Protein AF-A0A0U5GG81-F1 (afdb_monomer_lite)

Radius of gyration: 44.23 Å; chains: 1; bounding box: 96×48×115 Å

Sequence (86 aa):
MGTPQQPPKSKPQARVNPTPHIRPPPPPPKDIRQTKAYKTAARRWTTTIVALPILFYTSWVLFERTYGDKQPKRLAGVPGKGDEEK

Organism: Aspergillus calidoustus (NCBI:txid454130)

Structure (mmCIF, N/CA/C/O backbone):
data_AF-A0A0U5GG81-F1
#
_entry.id   AF-A0A0U5GG81-F1
#
loop_
_atom_site.group_PDB
_atom_site.id
_atom_site.type_symbol
_atom_site.label_atom_id
_atom_site.label_alt_id
_atom_site.label_comp_id
_atom_site.label_asym_id
_atom_site.label_entity_id
_atom_site.label_seq_id
_atom_site.pdbx_PDB_ins_code
_atom_site.Cartn_x
_atom_site.Cartn_y
_atom_site.Cartn_z
_atom_site.occupancy
_atom_site.B_iso_or_equiv
_atom_site.auth_seq_id
_atom_site.auth_comp_id
_atom_site.auth_asym_id
_atom_site.auth_atom_id
_atom_site.pdbx_PDB_model_num
ATOM 1 N N . MET A 1 1 ? 75.793 18.533 -66.281 1.00 53.09 1 MET A N 1
ATOM 2 C CA . MET A 1 1 ? 75.273 17.874 -65.062 1.00 53.09 1 MET A CA 1
ATOM 3 C C . MET A 1 1 ? 74.762 18.951 -64.126 1.00 53.09 1 MET A C 1
ATOM 5 O O . MET A 1 1 ? 75.498 19.897 -63.891 1.00 53.09 1 MET A O 1
ATOM 9 N N . GLY A 1 2 ? 73.527 18.819 -63.640 1.00 51.59 2 GLY A N 1
ATOM 10 C CA . GLY A 1 2 ? 72.927 19.730 -62.662 1.00 51.59 2 GLY A CA 1
ATOM 11 C C . GLY A 1 2 ? 71.460 20.018 -62.972 1.00 51.59 2 GLY A C 1
ATOM 12 O O . GLY A 1 2 ? 71.161 20.963 -63.690 1.00 51.59 2 GLY A O 1
ATOM 13 N N . THR A 1 3 ? 70.550 19.203 -62.437 1.00 59.81 3 THR A N 1
ATOM 14 C CA . THR A 1 3 ? 69.118 19.530 -62.323 1.00 59.81 3 THR A CA 1
ATOM 15 C C . THR A 1 3 ? 68.742 19.677 -60.844 1.00 59.81 3 THR A C 1
ATOM 17 O O . THR A 1 3 ? 69.390 19.064 -59.993 1.00 59.81 3 THR A O 1
ATOM 20 N N . PRO A 1 4 ? 67.738 20.516 -60.532 1.00 56.00 4 PRO A N 1
ATOM 21 C CA . PRO A 1 4 ? 67.560 21.141 -59.223 1.00 56.00 4 PRO A CA 1
ATOM 22 C C . PRO A 1 4 ? 66.935 20.218 -58.168 1.00 56.00 4 PRO A C 1
ATOM 24 O O . PRO A 1 4 ? 66.050 19.414 -58.457 1.00 56.00 4 PRO A O 1
ATOM 27 N N . GLN A 1 5 ? 67.377 20.382 -56.920 1.00 51.19 5 GLN A N 1
ATOM 28 C CA . GLN A 1 5 ? 66.848 19.702 -55.740 1.00 51.19 5 GLN A CA 1
ATOM 29 C C . GLN A 1 5 ? 65.705 20.538 -55.139 1.00 51.19 5 GLN A C 1
ATOM 31 O O . GLN A 1 5 ? 65.931 21.623 -54.607 1.00 51.19 5 GLN A O 1
ATOM 36 N N . GLN A 1 6 ? 64.473 20.039 -55.247 1.00 58.28 6 GLN A N 1
ATOM 37 C CA . GLN A 1 6 ? 63.276 20.614 -54.624 1.00 58.28 6 GLN A CA 1
ATOM 38 C C . GLN A 1 6 ? 62.986 19.877 -53.294 1.00 58.28 6 GLN A C 1
ATOM 40 O O . GLN A 1 6 ? 63.116 18.650 -53.255 1.00 58.28 6 GLN A O 1
ATOM 45 N N . PRO A 1 7 ? 62.633 20.583 -52.198 1.00 62.50 7 PRO A N 1
ATOM 46 C CA . PRO A 1 7 ? 62.519 20.005 -50.853 1.00 62.50 7 PRO A CA 1
ATOM 47 C C . PRO A 1 7 ? 61.316 19.048 -50.691 1.00 62.50 7 PRO A C 1
ATOM 49 O O . PRO A 1 7 ? 60.377 19.082 -51.490 1.00 62.50 7 PRO A O 1
ATOM 52 N N . PRO A 1 8 ? 61.346 18.157 -49.677 1.00 58.81 8 PRO A N 1
ATOM 53 C CA . PRO A 1 8 ? 60.550 16.935 -49.650 1.00 58.81 8 PRO A CA 1
ATOM 54 C C . PRO A 1 8 ? 59.048 17.184 -49.483 1.00 58.81 8 PRO A C 1
ATOM 56 O O . PRO A 1 8 ? 58.606 17.981 -48.656 1.00 58.81 8 PRO A O 1
ATOM 59 N N . LYS A 1 9 ? 58.275 16.419 -50.263 1.00 55.53 9 LYS A N 1
ATOM 60 C CA . LYS A 1 9 ? 56.813 16.323 -50.228 1.00 55.53 9 LYS A CA 1
ATOM 61 C C . LYS A 1 9 ? 56.303 16.151 -48.797 1.00 55.53 9 LYS A C 1
ATOM 63 O O . LYS A 1 9 ? 56.679 15.219 -48.085 1.00 55.53 9 LYS A O 1
ATOM 68 N N . SER A 1 10 ? 55.399 17.050 -48.433 1.00 56.88 10 SER A N 1
ATOM 69 C CA . SER A 1 10 ? 54.495 16.957 -47.297 1.00 56.88 10 SER A CA 1
ATOM 70 C C . SER A 1 10 ? 53.927 15.541 -47.169 1.00 56.88 10 SER A C 1
ATOM 72 O O . SER A 1 10 ? 53.358 14.984 -48.108 1.00 56.88 10 SER A O 1
ATOM 74 N N . LYS A 1 11 ? 54.101 14.954 -45.980 1.00 62.78 11 LYS A N 1
ATOM 75 C CA . LYS A 1 11 ? 53.447 13.704 -45.584 1.00 62.78 11 LYS A CA 1
ATOM 76 C C . LYS A 1 11 ? 51.947 13.845 -45.868 1.00 62.78 11 LYS A C 1
ATOM 78 O O . LYS A 1 11 ? 51.359 14.813 -45.378 1.00 62.78 11 LYS A O 1
ATOM 83 N N . PRO A 1 12 ? 51.306 12.925 -46.607 1.00 54.09 12 PRO A N 1
ATOM 84 C CA . PRO A 1 12 ? 49.858 12.907 -46.646 1.00 54.09 12 PRO A CA 1
ATOM 85 C C . PRO A 1 12 ? 49.401 12.650 -45.213 1.00 54.09 12 PRO A C 1
ATOM 87 O O . PRO A 1 12 ? 49.723 11.618 -44.623 1.00 54.09 12 PRO A O 1
ATOM 90 N N . GLN A 1 13 ? 48.723 13.634 -44.622 1.00 54.97 13 GLN A N 1
ATOM 91 C CA . GLN A 1 13 ? 47.986 13.425 -43.389 1.00 54.97 13 GLN A CA 1
ATOM 92 C C . GLN A 1 13 ? 47.050 12.253 -43.662 1.00 54.97 13 GLN A C 1
ATOM 94 O O . GLN A 1 13 ? 46.123 12.364 -44.466 1.00 54.97 13 GLN A O 1
ATOM 99 N N . ALA A 1 14 ? 47.353 11.106 -43.057 1.00 58.03 14 ALA A N 1
ATOM 100 C CA . ALA A 1 14 ? 46.441 9.987 -43.023 1.00 58.03 14 ALA A CA 1
ATOM 101 C C . ALA A 1 14 ? 45.145 10.538 -42.434 1.00 58.03 14 ALA A C 1
ATOM 103 O O . ALA A 1 14 ? 45.094 10.909 -41.261 1.00 58.03 14 ALA A O 1
ATOM 104 N N . ARG A 1 15 ? 44.130 10.680 -43.288 1.00 51.62 15 ARG A N 1
ATOM 105 C CA . ARG A 1 15 ? 42.765 10.989 -42.891 1.00 51.62 15 ARG A CA 1
ATOM 106 C C . ARG A 1 15 ? 42.378 9.912 -41.887 1.00 51.62 15 ARG A C 1
ATOM 108 O O . ARG A 1 15 ? 42.059 8.792 -42.277 1.00 51.62 15 ARG A O 1
ATOM 115 N N . VAL A 1 16 ? 42.466 10.239 -40.601 1.00 59.97 16 VAL A N 1
ATOM 116 C CA . VAL A 1 16 ? 41.897 9.430 -39.532 1.00 59.97 16 VAL A CA 1
ATOM 117 C C . VAL A 1 16 ? 40.398 9.498 -39.775 1.00 59.97 16 VAL A C 1
ATOM 119 O O . VAL A 1 16 ? 39.739 10.456 -39.387 1.00 59.97 16 VAL A O 1
ATOM 122 N N . ASN A 1 17 ? 39.865 8.541 -40.535 1.00 58.16 17 ASN A N 1
ATOM 123 C CA . ASN A 1 17 ? 38.435 8.295 -40.533 1.00 58.16 17 ASN A CA 1
ATOM 124 C C . ASN A 1 17 ? 38.091 7.983 -39.073 1.00 58.16 17 ASN A C 1
ATOM 126 O O . ASN A 1 17 ? 38.637 7.010 -38.546 1.00 58.16 17 ASN A O 1
ATOM 130 N N . PRO A 1 18 ? 37.248 8.776 -38.389 1.00 60.75 18 PRO A N 1
ATOM 131 C CA . PRO A 1 18 ? 36.694 8.324 -37.131 1.00 60.75 18 PRO A CA 1
ATOM 132 C C . PRO A 1 18 ? 35.874 7.086 -37.474 1.00 60.75 18 PRO A C 1
ATOM 134 O O . PRO A 1 18 ? 34.852 7.169 -38.156 1.00 60.75 18 PRO A O 1
ATOM 137 N N . THR A 1 19 ? 36.381 5.919 -37.088 1.00 67.00 19 THR A N 1
ATOM 138 C CA . THR A 1 19 ? 35.631 4.670 -37.133 1.00 67.00 19 THR A CA 1
ATOM 139 C C . THR A 1 19 ? 34.265 4.962 -36.519 1.00 67.00 19 THR A C 1
ATOM 141 O O . THR A 1 19 ? 34.232 5.456 -35.388 1.00 67.00 19 THR A O 1
ATOM 144 N N . PRO A 1 20 ? 33.138 4.734 -37.217 1.00 64.38 20 PRO A N 1
ATOM 145 C CA . PRO A 1 20 ? 31.846 4.875 -36.577 1.00 64.38 20 PRO A CA 1
ATOM 146 C C . PRO A 1 20 ? 31.860 3.903 -35.404 1.00 64.38 20 PRO A C 1
ATOM 148 O O . PRO A 1 20 ? 32.003 2.696 -35.592 1.00 64.38 20 PRO A O 1
ATOM 151 N N . HIS A 1 21 ? 31.803 4.430 -34.182 1.00 67.56 21 HIS A N 1
ATOM 152 C CA . HIS A 1 21 ? 31.580 3.614 -33.006 1.00 67.56 21 HIS A CA 1
ATOM 153 C C . HIS A 1 21 ? 30.245 2.912 -33.239 1.00 67.56 21 HIS A C 1
ATOM 155 O O . HIS A 1 21 ? 29.186 3.525 -33.105 1.00 67.56 21 HIS A O 1
ATOM 161 N N . ILE A 1 22 ? 30.302 1.652 -33.672 1.00 66.81 22 ILE A N 1
ATOM 162 C CA . ILE A 1 22 ? 29.138 0.788 -33.794 1.00 66.81 22 ILE A CA 1
ATOM 163 C C . ILE A 1 22 ? 28.634 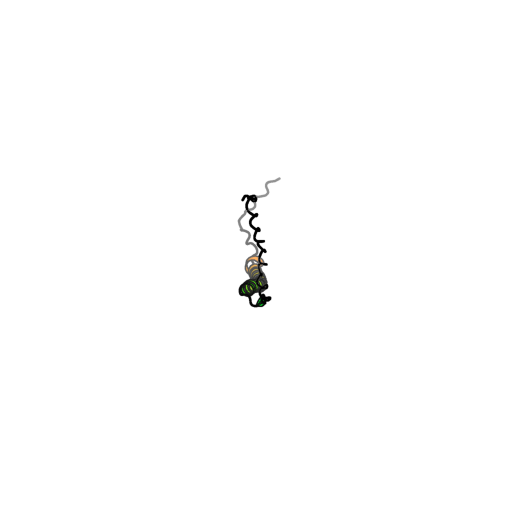0.637 -32.366 1.00 66.81 22 ILE A C 1
ATOM 165 O O . ILE A 1 22 ? 29.157 -0.149 -31.577 1.00 66.81 22 ILE A O 1
ATOM 169 N N . ARG A 1 23 ? 27.676 1.486 -31.992 1.00 74.12 23 ARG A N 1
ATOM 170 C CA . ARG A 1 23 ? 26.987 1.374 -30.717 1.00 74.12 23 ARG A CA 1
ATOM 171 C C . ARG A 1 23 ? 26.294 0.014 -30.768 1.00 74.12 23 ARG A C 1
ATOM 173 O O . ARG A 1 23 ? 25.536 -0.211 -31.715 1.00 74.12 23 ARG A O 1
ATOM 180 N N . PRO A 1 24 ? 26.562 -0.904 -29.823 1.00 77.19 24 PRO A N 1
ATOM 181 C CA . PRO A 1 24 ? 25.808 -2.141 -29.780 1.00 77.19 24 PRO A CA 1
ATOM 182 C C . PRO A 1 24 ? 24.316 -1.783 -29.713 1.00 77.19 24 PRO A C 1
ATOM 184 O O . PRO A 1 24 ? 23.961 -0.784 -29.069 1.00 77.19 24 PRO A O 1
ATOM 187 N N . PRO A 1 25 ? 23.452 -2.536 -30.414 1.00 78.50 25 PRO A N 1
ATOM 188 C CA . PRO A 1 25 ? 22.026 -2.267 -30.402 1.00 78.50 25 PRO A CA 1
ATOM 189 C C . PRO A 1 25 ? 21.529 -2.240 -28.950 1.00 78.50 25 PRO A C 1
ATOM 191 O O . PRO A 1 25 ? 22.032 -3.005 -28.116 1.00 78.50 25 PRO A O 1
ATOM 194 N N . PRO A 1 26 ? 20.579 -1.346 -28.616 1.00 78.62 26 PRO A N 1
ATOM 195 C CA . PRO A 1 26 ? 20.009 -1.312 -27.281 1.00 78.62 26 PRO A CA 1
ATOM 196 C C . PRO A 1 26 ? 19.488 -2.711 -26.921 1.00 78.62 26 PRO A C 1
ATOM 198 O O . PRO A 1 26 ? 18.945 -3.402 -27.790 1.00 78.62 26 PRO A O 1
ATOM 201 N N . PRO A 1 27 ? 19.673 -3.158 -25.666 1.00 77.00 27 PRO A N 1
ATOM 202 C CA . PRO A 1 27 ? 19.182 -4.459 -25.248 1.00 77.00 27 PRO A CA 1
ATOM 203 C C . PRO A 1 27 ? 17.673 -4.547 -25.514 1.00 77.00 27 PRO A C 1
ATOM 205 O O . PRO A 1 27 ? 16.974 -3.538 -25.374 1.00 77.00 27 PRO A O 1
ATOM 208 N N . PRO A 1 28 ? 17.162 -5.735 -25.883 1.00 78.69 28 PRO A N 1
ATOM 209 C CA . PRO A 1 28 ? 15.743 -5.909 -26.146 1.00 78.69 28 PRO A CA 1
ATOM 210 C C . PRO A 1 28 ? 14.927 -5.477 -24.919 1.00 78.69 28 PRO A C 1
ATOM 212 O O . PRO A 1 28 ? 15.402 -5.645 -23.786 1.00 78.69 28 PRO A O 1
ATOM 215 N N . PRO A 1 29 ? 13.718 -4.922 -25.121 1.00 73.19 29 PRO A N 1
ATOM 216 C CA . PRO A 1 29 ? 12.865 -4.479 -24.029 1.00 73.19 29 PRO A CA 1
ATOM 217 C C . PRO A 1 29 ? 12.630 -5.643 -23.061 1.00 73.19 29 PRO A C 1
ATOM 219 O O . PRO A 1 29 ? 11.969 -6.627 -23.386 1.00 73.19 29 PRO A O 1
ATOM 222 N N . LYS A 1 30 ? 13.228 -5.551 -21.870 1.00 73.69 30 LYS A N 1
ATOM 223 C CA . LYS A 1 30 ? 13.022 -6.516 -20.789 1.00 73.69 30 LYS A CA 1
ATOM 224 C C . LYS A 1 30 ? 11.709 -6.180 -20.104 1.00 73.69 30 LYS A C 1
ATOM 226 O O . LYS A 1 30 ? 11.528 -5.056 -19.643 1.00 73.69 30 LYS A O 1
ATOM 231 N N . ASP A 1 31 ? 10.822 -7.164 -20.015 1.00 71.31 31 ASP A N 1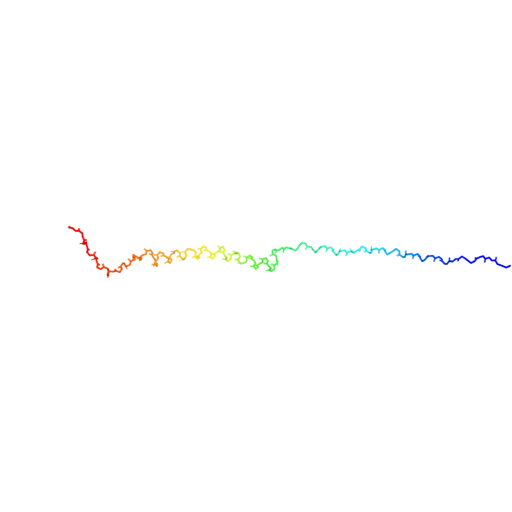
ATOM 232 C CA . ASP A 1 31 ? 9.576 -7.030 -19.271 1.00 71.31 31 ASP A CA 1
ATOM 233 C C . ASP A 1 31 ? 9.881 -6.685 -17.801 1.00 71.31 31 ASP A C 1
ATOM 235 O O . ASP A 1 31 ? 10.451 -7.483 -17.048 1.00 71.31 31 ASP A O 1
ATOM 239 N N . ILE A 1 32 ? 9.514 -5.467 -17.389 1.00 69.19 32 ILE A N 1
ATOM 240 C CA . ILE A 1 32 ? 9.770 -4.937 -16.043 1.00 69.19 32 ILE A CA 1
ATOM 241 C C . ILE A 1 32 ? 9.078 -5.799 -14.980 1.00 69.19 32 ILE A C 1
ATOM 243 O O . ILE A 1 32 ? 9.580 -5.899 -13.857 1.00 69.19 32 ILE A O 1
ATOM 247 N N . ARG A 1 33 ? 7.999 -6.507 -15.344 1.00 63.88 33 ARG A N 1
ATOM 248 C CA . ARG A 1 33 ? 7.244 -7.396 -14.449 1.00 63.88 33 ARG A CA 1
ATOM 249 C C . ARG A 1 33 ? 8.076 -8.576 -13.946 1.00 63.88 33 ARG A C 1
ATOM 251 O O . ARG A 1 33 ? 7.823 -9.072 -12.851 1.00 63.88 33 ARG A O 1
ATOM 258 N N . GLN A 1 34 ? 9.098 -8.989 -14.699 1.00 69.00 34 GLN A N 1
ATOM 259 C CA . GLN A 1 34 ? 9.995 -10.090 -14.325 1.00 69.00 34 GLN A CA 1
ATOM 260 C C . GLN A 1 34 ? 11.253 -9.624 -13.582 1.00 69.00 34 GLN A C 1
ATOM 262 O O . GLN A 1 34 ? 12.066 -10.439 -13.139 1.00 69.00 34 GLN A O 1
ATOM 267 N N . THR A 1 35 ? 11.434 -8.314 -13.405 1.00 76.62 35 THR A N 1
ATOM 268 C CA . THR A 1 35 ? 12.586 -7.798 -12.666 1.00 76.62 35 THR A CA 1
ATOM 269 C C . THR A 1 35 ? 12.402 -8.015 -11.161 1.00 76.62 35 THR A C 1
ATOM 271 O O . THR A 1 35 ? 11.335 -7.787 -10.586 1.00 76.62 35 THR A O 1
ATOM 274 N N . LYS A 1 36 ? 13.475 -8.431 -10.475 1.00 75.00 36 LYS A N 1
ATOM 275 C CA . LYS A 1 36 ? 13.473 -8.624 -9.010 1.00 75.00 36 LYS A CA 1
ATOM 276 C C . LYS A 1 36 ? 13.112 -7.336 -8.251 1.00 75.00 36 LYS A C 1
ATOM 278 O O . LYS A 1 36 ? 12.492 -7.393 -7.186 1.00 75.00 36 LYS A O 1
ATOM 283 N N . ALA A 1 37 ? 13.470 -6.185 -8.821 1.00 79.00 37 ALA A N 1
ATOM 284 C CA . ALA A 1 37 ? 13.150 -4.869 -8.280 1.00 79.00 37 ALA A CA 1
ATOM 285 C C . ALA A 1 37 ? 11.633 -4.621 -8.262 1.00 79.00 37 ALA A C 1
ATOM 287 O O . ALA A 1 37 ? 11.087 -4.285 -7.210 1.00 79.00 37 ALA A O 1
ATOM 288 N N . TYR A 1 38 ? 10.941 -4.886 -9.379 1.00 82.25 38 TYR A N 1
ATOM 289 C CA . TYR A 1 38 ? 9.487 -4.737 -9.471 1.00 82.25 38 TYR A CA 1
ATOM 290 C C . TYR A 1 38 ? 8.758 -5.632 -8.468 1.00 82.25 38 TYR A C 1
ATOM 292 O O . TYR A 1 38 ? 7.881 -5.165 -7.748 1.00 82.25 38 TYR A O 1
ATOM 300 N N . LYS A 1 39 ? 9.177 -6.896 -8.331 1.00 80.19 39 LYS A N 1
ATOM 301 C CA . LYS A 1 39 ? 8.562 -7.840 -7.383 1.00 80.19 39 LYS A CA 1
ATOM 302 C C . LYS A 1 39 ? 8.686 -7.382 -5.925 1.00 80.19 39 LYS A C 1
ATOM 304 O O . LYS A 1 39 ? 7.750 -7.535 -5.142 1.00 80.19 39 LYS A O 1
ATOM 309 N N . THR A 1 40 ? 9.830 -6.805 -5.559 1.00 86.25 40 THR A N 1
ATOM 310 C CA . THR A 1 40 ? 10.068 -6.292 -4.200 1.00 86.25 40 THR A CA 1
ATOM 311 C C . THR A 1 40 ? 9.234 -5.048 -3.920 1.00 86.25 40 THR A C 1
ATOM 313 O O . THR A 1 40 ? 8.603 -4.959 -2.867 1.00 86.25 40 THR A O 1
ATOM 316 N N . ALA A 1 41 ? 9.202 -4.108 -4.868 1.00 87.81 41 ALA A N 1
ATOM 317 C CA . ALA A 1 41 ? 8.380 -2.911 -4.761 1.00 87.81 41 ALA A CA 1
ATOM 318 C C . ALA A 1 41 ? 6.896 -3.283 -4.665 1.00 87.81 41 ALA A C 1
ATOM 320 O O . ALA A 1 41 ? 6.229 -2.869 -3.721 1.00 87.81 41 ALA A O 1
ATOM 321 N N . ALA A 1 42 ? 6.410 -4.141 -5.566 1.00 89.62 42 ALA A N 1
ATOM 322 C CA . ALA A 1 42 ? 5.033 -4.618 -5.569 1.00 89.62 42 ALA A CA 1
ATOM 323 C C . ALA A 1 42 ? 4.648 -5.236 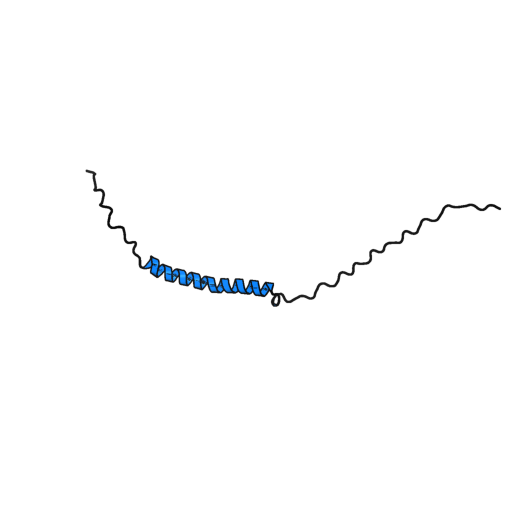-4.221 1.00 89.62 42 ALA A C 1
ATOM 325 O O . ALA A 1 42 ? 3.643 -4.840 -3.649 1.00 89.62 42 ALA A O 1
ATOM 326 N N . ARG A 1 43 ? 5.482 -6.118 -3.648 1.00 87.44 43 ARG A N 1
ATOM 327 C CA . ARG A 1 43 ? 5.199 -6.728 -2.339 1.00 87.44 43 ARG A CA 1
ATOM 328 C C . ARG A 1 43 ? 5.072 -5.693 -1.221 1.00 87.44 43 ARG A C 1
ATOM 330 O O . ARG A 1 43 ? 4.178 -5.827 -0.398 1.00 87.44 43 ARG A O 1
ATOM 337 N N . ARG A 1 44 ? 5.932 -4.668 -1.194 1.00 91.56 44 ARG A N 1
ATOM 338 C CA . ARG A 1 44 ? 5.850 -3.582 -0.199 1.00 91.56 44 ARG A CA 1
ATOM 339 C C . ARG A 1 44 ? 4.542 -2.807 -0.340 1.00 91.56 44 ARG A C 1
ATOM 341 O O . ARG A 1 44 ? 3.837 -2.652 0.648 1.00 91.56 44 ARG A O 1
ATOM 348 N N . TRP A 1 45 ? 4.191 -2.408 -1.562 1.00 94.88 45 TRP A N 1
ATOM 349 C CA . TRP A 1 45 ? 2.944 -1.695 -1.846 1.00 94.88 45 TRP A CA 1
ATOM 350 C C . TRP A 1 45 ? 1.708 -2.532 -1.521 1.00 94.88 45 TRP A C 1
ATOM 352 O O . TRP A 1 45 ? 0.797 -2.037 -0.864 1.00 94.88 45 TRP A O 1
ATOM 362 N N . THR A 1 46 ? 1.697 -3.810 -1.909 1.00 94.38 46 THR A N 1
ATOM 363 C CA . THR A 1 46 ? 0.620 -4.736 -1.555 1.00 94.38 46 THR A CA 1
ATOM 364 C C . THR A 1 46 ? 0.489 -4.825 -0.043 1.00 94.38 46 THR A C 1
ATOM 366 O O . THR A 1 46 ? -0.592 -4.549 0.460 1.00 94.38 46 THR A O 1
ATOM 369 N N . THR A 1 47 ? 1.573 -5.114 0.690 1.00 94.06 47 THR A N 1
ATOM 370 C CA . THR A 1 47 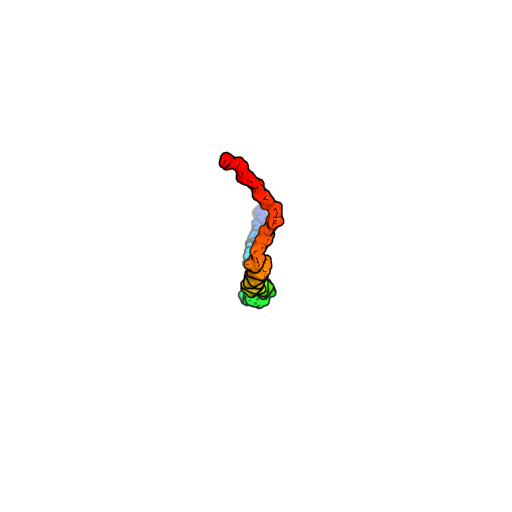? 1.541 -5.179 2.158 1.00 94.06 47 THR A CA 1
ATOM 371 C C . THR A 1 47 ? 0.981 -3.897 2.763 1.00 94.06 47 THR A C 1
ATOM 373 O O . THR A 1 47 ? 0.135 -3.988 3.640 1.00 94.06 47 THR A O 1
ATOM 376 N N . THR A 1 48 ? 1.384 -2.715 2.292 1.00 95.69 48 THR A N 1
ATOM 377 C CA . THR A 1 48 ? 0.861 -1.442 2.806 1.00 95.69 48 THR A CA 1
ATOM 378 C C . THR A 1 48 ? -0.645 -1.301 2.582 1.00 95.69 48 THR A C 1
ATOM 380 O O . THR A 1 48 ? -1.356 -0.951 3.519 1.00 95.69 48 THR A O 1
ATOM 383 N N . ILE A 1 49 ? -1.148 -1.615 1.384 1.00 95.69 49 ILE A N 1
ATOM 384 C CA . ILE A 1 49 ? -2.572 -1.463 1.040 1.00 95.69 49 ILE A CA 1
ATOM 385 C C . ILE A 1 49 ? -3.459 -2.399 1.870 1.00 95.69 49 ILE A C 1
ATOM 387 O O . ILE A 1 49 ? -4.535 -1.985 2.287 1.00 95.69 49 ILE A O 1
ATOM 391 N N . VAL A 1 50 ? -3.020 -3.635 2.142 1.00 94.94 50 VAL A N 1
ATOM 392 C CA . VAL A 1 50 ? -3.784 -4.561 3.005 1.00 94.94 50 VAL A CA 1
ATOM 393 C C . VAL A 1 50 ? -3.554 -4.336 4.498 1.00 94.94 50 VAL A C 1
ATOM 395 O O . VAL A 1 50 ? -4.484 -4.513 5.277 1.00 94.94 50 VAL A O 1
ATOM 398 N N . ALA A 1 51 ? -2.356 -3.936 4.928 1.00 96.44 51 ALA A N 1
ATOM 399 C CA . ALA A 1 51 ? -2.061 -3.753 6.349 1.00 96.44 51 ALA A CA 1
ATOM 400 C C . ALA A 1 51 ? -2.706 -2.487 6.926 1.00 96.44 51 ALA A C 1
ATOM 402 O O . ALA A 1 51 ? -3.185 -2.518 8.057 1.00 96.44 51 ALA A O 1
ATOM 403 N N . LEU A 1 52 ? -2.746 -1.391 6.161 1.00 95.25 52 LEU A N 1
ATOM 404 C CA . LEU A 1 52 ? -3.307 -0.114 6.607 1.00 95.25 52 LEU A CA 1
ATOM 405 C C . LEU A 1 52 ? -4.768 -0.219 7.107 1.00 95.25 52 LEU A C 1
ATOM 407 O O . LEU A 1 52 ? -5.018 0.219 8.230 1.00 95.25 52 LEU A O 1
ATOM 411 N N . PRO A 1 53 ? -5.732 -0.811 6.368 1.00 94.69 53 PRO A N 1
ATOM 412 C CA . PRO A 1 53 ? -7.115 -0.915 6.837 1.00 94.69 53 PRO A CA 1
ATOM 413 C C . PRO A 1 53 ? -7.260 -1.833 8.053 1.00 94.69 53 PRO A C 1
ATOM 415 O O . PRO A 1 53 ? -8.038 -1.529 8.954 1.00 94.69 53 PRO A O 1
ATOM 418 N N . ILE A 1 54 ? -6.489 -2.923 8.119 1.00 95.12 54 ILE A N 1
ATOM 419 C CA . ILE A 1 54 ? -6.494 -3.826 9.277 1.00 95.12 54 ILE A CA 1
ATOM 420 C C . ILE A 1 54 ? -6.005 -3.072 10.513 1.00 95.12 54 ILE A C 1
ATOM 422 O O . ILE A 1 54 ? -6.664 -3.098 11.549 1.00 95.12 54 ILE A O 1
ATOM 426 N N . LEU A 1 55 ? -4.880 -2.363 10.405 1.00 95.62 55 LEU A N 1
ATOM 427 C CA . LEU A 1 55 ? -4.335 -1.564 11.499 1.00 95.62 55 LEU A CA 1
ATOM 428 C C . LEU A 1 55 ? -5.325 -0.480 11.942 1.00 95.62 55 LEU A C 1
ATOM 430 O O . LEU A 1 55 ? -5.554 -0.322 13.135 1.00 95.62 55 LEU A O 1
ATOM 434 N N . PHE A 1 56 ? -5.942 0.233 10.998 1.00 96.06 56 PHE A N 1
ATOM 435 C CA . PHE A 1 56 ? -6.904 1.289 11.308 1.00 96.06 56 PHE A CA 1
ATOM 436 C C . PHE A 1 56 ? -8.134 0.740 12.038 1.00 96.06 56 PHE A C 1
ATOM 438 O O . PHE A 1 56 ? -8.512 1.248 13.091 1.00 96.06 56 PHE A O 1
ATOM 445 N N . TYR A 1 57 ? -8.723 -0.340 11.520 1.00 94.56 57 TYR A N 1
ATOM 446 C CA . TYR A 1 57 ? -9.904 -0.956 12.116 1.00 94.56 57 TYR A CA 1
ATOM 447 C C . TYR A 1 57 ? -9.606 -1.568 13.488 1.00 94.56 57 TYR A C 1
ATOM 449 O O . TYR A 1 57 ? -10.349 -1.362 14.443 1.00 94.56 57 TYR A O 1
ATOM 457 N N . THR A 1 58 ? -8.489 -2.284 13.618 1.00 94.81 58 THR A N 1
ATOM 458 C CA . THR A 1 58 ? -8.079 -2.873 14.902 1.00 94.81 58 THR A CA 1
ATOM 459 C C . THR A 1 58 ? -7.742 -1.801 15.934 1.00 94.81 58 THR A C 1
ATOM 461 O O . THR A 1 58 ? -8.173 -1.915 17.080 1.00 94.81 58 THR A O 1
ATOM 464 N N . SER A 1 59 ? -7.047 -0.731 15.530 1.00 91.69 59 SER A N 1
ATOM 465 C CA . SER A 1 59 ? -6.789 0.433 16.382 1.00 91.69 59 SER A CA 1
ATOM 466 C C . SER A 1 59 ? -8.091 1.089 16.837 1.00 91.69 59 SER A C 1
ATOM 468 O O . SER A 1 59 ? -8.198 1.458 18.003 1.00 91.69 59 SER A O 1
ATOM 470 N N . TRP A 1 60 ? -9.085 1.211 15.954 1.00 91.81 60 TRP A N 1
ATOM 471 C CA . TRP A 1 60 ? -10.398 1.760 16.293 1.00 91.81 60 TRP A CA 1
ATOM 472 C C . TRP A 1 60 ? -11.148 0.893 17.310 1.00 91.81 60 TRP A C 1
ATOM 474 O O . TRP A 1 60 ? -11.575 1.385 18.350 1.00 91.81 60 TRP A O 1
ATOM 484 N N . VAL A 1 61 ? -11.251 -0.415 17.064 1.00 91.06 61 VAL A N 1
ATOM 485 C CA . VAL A 1 61 ? -11.927 -1.352 17.980 1.00 91.06 61 VAL A CA 1
ATOM 486 C C . VAL A 1 61 ? -11.243 -1.382 19.350 1.00 91.06 61 VAL A C 1
ATOM 488 O O . VAL A 1 61 ? -11.903 -1.467 20.389 1.00 91.06 61 VAL A O 1
AT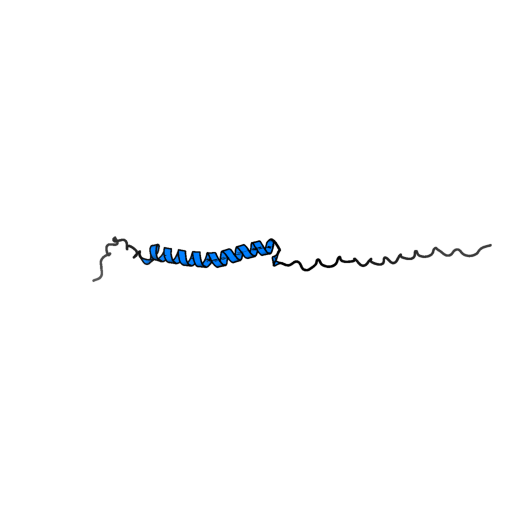OM 491 N N . LEU A 1 62 ? -9.910 -1.299 19.375 1.00 87.12 62 LEU A N 1
ATOM 492 C CA . LEU A 1 62 ? -9.167 -1.201 20.625 1.00 87.12 62 LEU A CA 1
ATOM 493 C C . LEU A 1 62 ? -9.443 0.130 21.328 1.00 87.12 62 LEU A C 1
ATOM 495 O O . LEU A 1 62 ? -9.623 0.135 22.545 1.00 87.12 62 LEU A O 1
ATOM 499 N N . PHE A 1 63 ? -9.515 1.238 20.588 1.00 86.75 63 PHE A N 1
ATOM 500 C CA . PHE A 1 63 ? -9.864 2.552 21.125 1.00 86.75 63 PHE A CA 1
ATOM 501 C C . PHE A 1 63 ? -11.265 2.560 21.749 1.00 86.75 63 PHE A C 1
ATOM 503 O O . PHE A 1 63 ? -11.409 3.027 22.876 1.00 86.75 63 PHE A O 1
ATOM 510 N N . GLU A 1 64 ? -12.275 1.965 21.108 1.00 85.38 64 GLU A N 1
ATOM 511 C CA . GLU A 1 64 ? -13.616 1.858 21.703 1.00 85.38 64 GLU A CA 1
ATOM 512 C C . GLU A 1 64 ? -13.588 1.150 23.062 1.00 85.38 64 GLU A C 1
ATOM 514 O O . GLU A 1 64 ? -14.166 1.634 24.033 1.00 85.38 64 GLU A O 1
ATOM 519 N N . ARG A 1 65 ? -12.838 0.051 23.189 1.00 79.44 65 ARG A N 1
ATOM 520 C CA . ARG A 1 65 ? -12.742 -0.669 24.470 1.00 79.44 65 ARG A CA 1
ATOM 521 C C . ARG A 1 65 ? -11.849 0.004 25.510 1.00 79.44 65 ARG A C 1
ATOM 523 O O . ARG A 1 65 ? -12.065 -0.142 26.714 1.00 79.44 65 ARG A O 1
ATOM 530 N N . THR A 1 66 ? -10.795 0.687 25.073 1.00 78.94 66 THR A N 1
ATOM 531 C CA . THR A 1 66 ? -9.813 1.309 25.975 1.00 78.94 66 THR A CA 1
ATOM 532 C C . THR A 1 66 ? -10.175 2.736 26.368 1.00 78.94 66 THR A C 1
ATOM 534 O O . THR A 1 66 ? -9.765 3.181 27.432 1.00 78.94 66 THR A O 1
ATOM 537 N N . TYR A 1 67 ? -10.969 3.446 25.583 1.00 74.88 67 TYR A N 1
ATOM 538 C CA . TYR A 1 67 ? -11.317 4.838 25.860 1.00 74.88 67 TYR A CA 1
ATOM 539 C C . TYR A 1 67 ? -12.813 5.124 25.710 1.00 74.88 67 TYR A C 1
ATOM 541 O O . TYR A 1 67 ? -13.307 6.001 26.408 1.00 74.88 67 TYR A O 1
ATOM 549 N N . GLY A 1 68 ? -13.551 4.373 24.885 1.00 66.88 68 GLY A N 1
ATOM 550 C CA . GLY A 1 68 ? -15.000 4.554 24.707 1.00 66.88 68 GLY A CA 1
ATOM 551 C C . GLY A 1 68 ? -15.832 4.184 25.942 1.00 66.88 68 GLY A C 1
ATOM 552 O O . GLY A 1 68 ? -16.750 4.914 26.297 1.00 66.88 68 GLY A O 1
ATOM 553 N N . ASP A 1 69 ? -15.467 3.112 26.651 1.00 60.22 69 ASP A N 1
ATOM 554 C CA . ASP A 1 69 ? -16.162 2.662 27.878 1.00 60.22 69 ASP A CA 1
ATOM 555 C C . ASP A 1 69 ? -15.591 3.259 29.180 1.00 60.22 69 ASP A C 1
ATOM 557 O O . ASP A 1 69 ? -16.094 3.024 30.281 1.00 60.22 69 ASP A O 1
ATOM 561 N N . LYS A 1 70 ? -14.498 4.028 29.096 1.00 60.59 70 LYS A N 1
ATOM 562 C CA . LYS A 1 70 ? -13.855 4.626 30.270 1.00 60.59 70 LYS A CA 1
ATOM 563 C C . LYS A 1 70 ? -14.326 6.069 30.411 1.00 60.59 70 LYS A C 1
ATOM 565 O O . LYS A 1 70 ? -13.618 6.993 30.025 1.00 60.59 70 LYS A O 1
ATOM 570 N N . GLN A 1 71 ? -15.504 6.268 31.015 1.00 60.44 71 GLN A N 1
ATOM 571 C CA . GLN A 1 71 ? -15.822 7.548 31.662 1.00 60.44 71 GLN A CA 1
ATOM 572 C C . GLN A 1 71 ? -14.590 7.945 32.490 1.00 60.44 71 GLN A C 1
ATOM 574 O O . GLN A 1 71 ? -14.171 7.138 33.331 1.00 60.44 71 GLN A O 1
ATOM 579 N N . PRO A 1 72 ? -13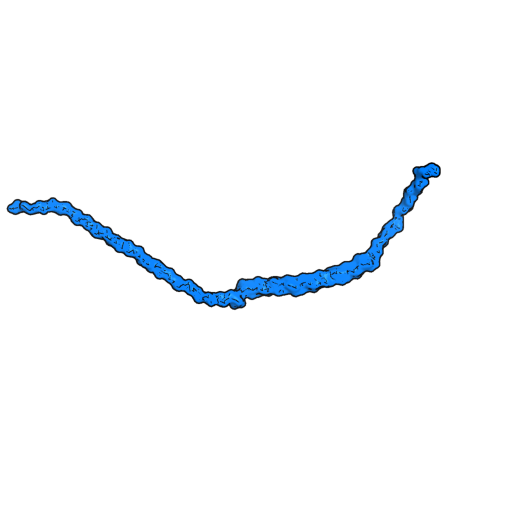.945 9.102 32.235 1.00 62.88 72 PRO A N 1
ATOM 580 C CA . PRO A 1 72 ? -12.773 9.492 32.997 1.00 62.88 72 PRO A CA 1
ATOM 581 C C . PRO A 1 72 ? -13.211 9.511 34.452 1.00 62.88 72 PRO A C 1
ATOM 583 O O . PRO A 1 72 ? -14.084 10.295 34.826 1.00 62.88 72 PRO A O 1
ATOM 586 N N . LYS A 1 73 ? -12.662 8.593 35.255 1.00 62.22 73 LYS A N 1
ATOM 587 C CA . LYS A 1 73 ? -12.911 8.539 36.690 1.00 62.22 73 LYS A CA 1
ATOM 588 C C . LYS A 1 73 ? -12.349 9.838 37.242 1.00 62.22 73 LYS A C 1
ATOM 590 O O . LYS A 1 73 ? -11.159 9.929 37.537 1.00 62.22 73 LYS A O 1
ATOM 595 N N . ARG A 1 74 ? -13.194 10.876 37.267 1.00 63.97 74 ARG A N 1
ATOM 596 C CA . ARG A 1 74 ? -12.892 12.161 37.880 1.00 63.97 74 ARG A CA 1
ATOM 597 C C . ARG A 1 74 ? -12.382 11.823 39.266 1.00 63.97 74 ARG A C 1
ATOM 599 O O . ARG A 1 74 ? -13.032 11.077 39.997 1.00 63.97 74 ARG A O 1
ATOM 606 N N . LEU A 1 75 ? -11.180 12.298 39.564 1.00 63.34 75 LEU A N 1
ATOM 607 C CA . LEU A 1 75 ? -10.576 12.164 40.876 1.00 63.34 75 LEU A CA 1
ATOM 608 C C . LEU A 1 75 ? -11.560 12.791 41.868 1.00 63.34 75 LEU A C 1
ATOM 610 O O . LEU A 1 75 ? -11.704 14.011 41.926 1.00 63.34 75 LEU A O 1
ATOM 614 N N . ALA A 1 76 ? -12.313 11.952 42.576 1.00 60.22 76 ALA A N 1
ATOM 615 C CA . ALA A 1 76 ? -13.128 12.372 43.698 1.00 60.22 76 ALA A CA 1
ATOM 616 C C . ALA A 1 76 ? -12.152 12.861 44.772 1.00 60.22 76 ALA A C 1
ATOM 618 O O . ALA A 1 76 ? -11.539 12.053 45.462 1.00 60.22 76 ALA A O 1
ATOM 619 N N . GLY A 1 77 ? -11.914 14.172 44.818 1.00 56.97 77 GLY A N 1
ATOM 620 C CA . GLY A 1 77 ? -10.910 14.720 45.726 1.00 56.97 77 GLY A CA 1
ATOM 621 C C . GLY A 1 77 ? -10.489 16.169 45.511 1.00 56.97 77 GLY A C 1
ATOM 622 O O . GLY A 1 77 ? -9.422 16.533 45.986 1.00 56.97 77 GLY A O 1
ATOM 623 N N . VAL A 1 78 ? -11.280 17.007 44.835 1.00 57.38 78 VAL A N 1
ATOM 624 C CA . VAL A 1 78 ? -11.154 18.460 45.028 1.00 57.38 78 VAL A CA 1
ATOM 625 C C . VAL A 1 78 ? -12.332 18.876 45.903 1.00 57.38 78 VAL A C 1
ATOM 627 O O . VAL A 1 78 ? -13.443 18.973 45.379 1.00 57.38 78 VAL A O 1
ATOM 630 N N . PRO A 1 79 ? -12.158 19.045 47.230 1.00 53.12 79 PRO A N 1
ATOM 631 C CA . PRO A 1 79 ? -13.169 19.731 48.014 1.00 53.12 79 PRO A CA 1
ATOM 632 C C . PRO A 1 79 ? -13.326 21.129 47.419 1.00 53.12 79 PRO A C 1
ATOM 634 O O . PRO A 1 79 ? -12.336 21.835 47.206 1.00 53.12 79 PRO A O 1
ATOM 637 N N . GLY A 1 80 ? -14.570 21.478 47.089 1.00 54.59 80 GLY A N 1
ATOM 638 C CA . GLY A 1 80 ? -14.935 22.811 46.644 1.00 54.59 80 GLY A CA 1
ATOM 639 C C . GLY A 1 80 ? -14.347 23.824 47.613 1.00 54.59 80 GLY A C 1
ATOM 640 O O . GLY A 1 80 ? -14.658 23.812 48.804 1.00 54.59 80 GLY A O 1
ATOM 641 N N . LYS A 1 81 ? -13.438 24.652 47.100 1.00 52.19 81 LYS A N 1
ATOM 642 C CA . LYS A 1 81 ? -13.025 25.867 47.780 1.00 52.19 81 LYS A CA 1
ATOM 643 C C . LYS A 1 81 ? -14.269 26.743 47.775 1.00 52.19 81 LYS A C 1
ATOM 645 O O . LYS A 1 81 ? -14.699 27.167 46.706 1.00 52.19 81 LYS A O 1
ATOM 650 N N . GLY A 1 82 ? -14.882 26.813 48.952 1.00 54.41 82 GLY A N 1
ATOM 651 C CA . GLY A 1 82 ? -16.188 27.394 49.178 1.00 54.41 82 GLY A CA 1
ATOM 652 C C . GLY A 1 82 ? -16.300 28.794 48.608 1.00 54.41 82 GLY A C 1
ATOM 653 O O . GLY A 1 82 ? -15.338 29.562 48.568 1.00 54.41 82 GLY A O 1
ATOM 654 N N . ASP A 1 83 ? -17.516 29.056 48.171 1.00 58.84 83 ASP A N 1
ATOM 655 C CA . ASP A 1 83 ? -18.071 30.356 47.879 1.00 58.84 83 ASP A CA 1
ATOM 656 C C . ASP A 1 83 ? -17.824 31.289 49.078 1.00 58.84 83 ASP A C 1
ATOM 658 O O . ASP A 1 83 ? -18.482 31.203 50.113 1.00 58.84 83 ASP A O 1
ATOM 662 N N . GLU A 1 84 ? -16.825 32.158 48.949 1.00 62.56 84 GLU A N 1
ATOM 663 C CA . GLU A 1 84 ? -16.607 33.311 49.815 1.00 62.56 84 GLU A CA 1
ATOM 664 C C . GLU A 1 84 ? -16.864 34.556 48.965 1.00 62.56 84 GLU A C 1
ATOM 666 O O . GLU A 1 84 ? -15.936 35.203 48.495 1.00 62.56 84 GLU A O 1
ATOM 671 N N . GLU A 1 85 ? -18.139 34.859 48.708 1.00 56.19 85 GLU A N 1
ATOM 672 C CA . GLU A 1 85 ? -18.557 36.222 48.378 1.00 56.19 85 GLU A CA 1
ATOM 673 C C . GLU A 1 85 ? -20.030 36.463 48.757 1.00 56.19 85 GLU A C 1
ATOM 675 O O . GLU A 1 85 ? -20.948 36.058 48.046 1.00 56.19 85 GLU A O 1
ATOM 680 N N . LYS A 1 86 ? -20.173 37.215 49.858 1.00 41.91 86 LYS A N 1
ATOM 681 C CA . LYS A 1 86 ? -21.268 38.121 50.251 1.00 41.91 86 LYS A CA 1
ATOM 682 C C . LYS A 1 86 ? -22.521 37.583 50.952 1.00 41.91 86 LYS A C 1
ATOM 684 O O . LYS A 1 86 ? -23.334 36.865 50.338 1.00 41.91 86 LYS A O 1
#

Secondary structure (DSSP, 8-state):
-----PPPP-------------PPPPPP---GGGSHHHHHHHHHHHHHHHHHHHHHHHHHHHHIIIIIS------S----------

Foldseek 3Di:
DDDDDDDDDDDPPPPPPPDPPPDPPDPPDDDPCPDPVVVVVVVVVVCCVVVVVVCVVVVVVVCCVPPVPCPPPPPPDDDPPDDPDD

pLDDT: mean 72.3, std 15.2, range [41.91, 96.44]